Protein AF-A0A377M0A1-F1 (afdb_monomer_lite)

Structure (mmCIF, N/CA/C/O backbone):
data_AF-A0A377M0A1-F1
#
_entry.id   AF-A0A377M0A1-F1
#
loop_
_atom_site.group_PDB
_atom_site.id
_atom_site.type_symbol
_atom_site.label_atom_id
_atom_site.label_alt_id
_atom_site.label_comp_id
_atom_site.label_asym_id
_atom_site.label_entity_id
_atom_site.label_seq_id
_atom_site.pdbx_PDB_ins_code
_atom_site.Cartn_x
_atom_site.Cartn_y
_atom_site.Cartn_z
_atom_site.occupancy
_atom_site.B_iso_or_equiv
_atom_site.auth_seq_id
_atom_site.auth_comp_id
_atom_site.auth_asym_id
_atom_site.auth_atom_id
_atom_site.pdbx_PDB_model_num
ATOM 1 N N . MET A 1 1 ? -17.594 7.958 13.973 1.00 57.16 1 MET A N 1
ATOM 2 C CA . MET A 1 1 ? -16.912 8.139 12.670 1.00 57.16 1 MET A CA 1
ATOM 3 C C . MET A 1 1 ? -16.713 6.760 12.048 1.00 57.16 1 MET A C 1
ATOM 5 O O . MET A 1 1 ? -16.037 5.946 12.661 1.00 57.16 1 MET A O 1
ATOM 9 N N . LYS A 1 2 ? -17.358 6.428 10.920 1.00 68.62 2 LYS A N 1
ATOM 10 C CA . LYS A 1 2 ? -17.217 5.091 10.311 1.00 68.62 2 LYS A CA 1
ATOM 11 C C . LYS A 1 2 ? -15.926 5.082 9.483 1.00 68.62 2 LYS A C 1
ATOM 13 O O . LYS A 1 2 ? -15.888 5.696 8.417 1.00 68.62 2 LYS A O 1
ATOM 18 N N . LYS A 1 3 ? -14.850 4.478 10.004 1.00 70.75 3 LYS A N 1
ATOM 19 C CA . LYS A 1 3 ? -13.608 4.289 9.237 1.00 70.75 3 LYS A CA 1
ATOM 20 C C . LYS A 1 3 ? -13.923 3.399 8.026 1.00 70.75 3 LYS A C 1
ATOM 22 O O . LYS A 1 3 ? -14.662 2.426 8.154 1.00 70.75 3 LYS A O 1
ATOM 27 N N . ARG A 1 4 ? -13.395 3.749 6.848 1.00 78.12 4 ARG A N 1
ATOM 28 C CA . ARG A 1 4 ? -13.576 2.949 5.617 1.00 78.12 4 ARG A CA 1
ATOM 29 C C . ARG A 1 4 ? -12.728 1.674 5.593 1.00 78.12 4 ARG A C 1
ATOM 31 O O . ARG A 1 4 ? -12.994 0.794 4.785 1.00 78.12 4 ARG A O 1
ATOM 38 N N . PHE A 1 5 ? -11.740 1.593 6.478 1.00 80.31 5 PHE A N 1
ATOM 39 C CA . PHE A 1 5 ? -10.813 0.480 6.628 1.00 80.31 5 PHE A CA 1
ATOM 40 C C . PHE A 1 5 ? -10.549 0.233 8.112 1.00 80.31 5 PHE A C 1
ATOM 42 O O . PHE A 1 5 ? -10.559 1.188 8.898 1.00 80.31 5 PHE A O 1
ATOM 49 N N . SER A 1 6 ? -10.300 -1.025 8.478 1.00 88.81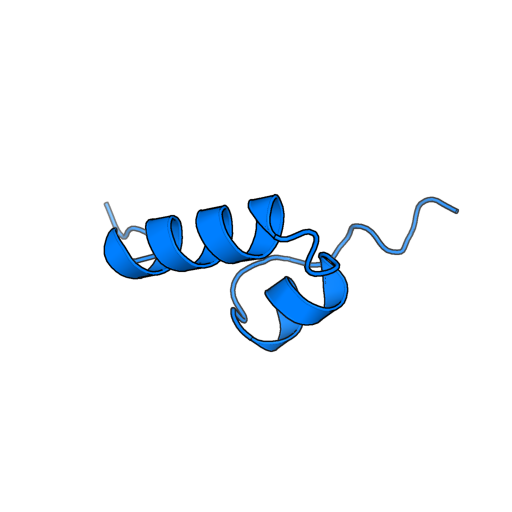 6 SER A N 1
ATOM 50 C CA . SER A 1 6 ? -9.678 -1.348 9.765 1.00 88.81 6 SER A CA 1
ATOM 51 C C . SER A 1 6 ? -8.190 -0.979 9.747 1.00 88.81 6 SER A C 1
ATOM 53 O O . SER A 1 6 ? -7.587 -0.851 8.677 1.00 88.81 6 SER A O 1
ATOM 55 N N . ASP A 1 7 ? -7.589 -0.790 10.918 1.00 89.81 7 ASP A N 1
ATOM 56 C CA . ASP A 1 7 ? -6.173 -0.429 11.028 1.00 89.81 7 ASP A CA 1
ATOM 57 C C . ASP A 1 7 ? -5.264 -1.546 10.457 1.00 89.81 7 ASP A C 1
ATOM 59 O O . ASP A 1 7 ? -4.272 -1.266 9.785 1.00 89.81 7 ASP A O 1
ATOM 63 N N . GLU A 1 8 ? -5.665 -2.814 10.575 1.00 90.12 8 GLU A N 1
ATOM 64 C CA . GLU A 1 8 ? -4.999 -3.968 9.956 1.00 90.12 8 GLU A CA 1
ATOM 65 C C . GLU A 1 8 ? -5.081 -3.941 8.425 1.00 90.12 8 GLU A C 1
ATO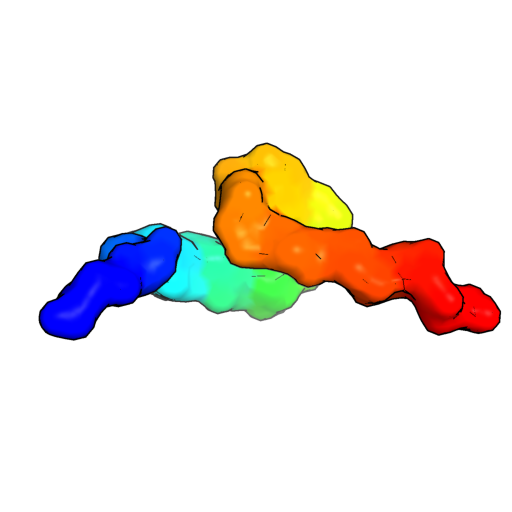M 67 O O . GLU A 1 8 ? -4.093 -4.228 7.744 1.00 90.12 8 GLU A O 1
ATOM 72 N N . GLN A 1 9 ? -6.237 -3.560 7.866 1.00 86.31 9 GLN A N 1
ATOM 73 C CA . GLN A 1 9 ? -6.386 -3.405 6.417 1.00 86.31 9 GLN A CA 1
ATOM 74 C C . GLN A 1 9 ? -5.470 -2.302 5.880 1.00 86.31 9 GLN A C 1
ATOM 76 O O . GLN A 1 9 ? -4.862 -2.478 4.827 1.00 86.31 9 GLN A O 1
ATOM 81 N N . ILE A 1 10 ? -5.323 -1.193 6.614 1.00 89.50 10 ILE A N 1
ATOM 82 C CA . ILE A 1 10 ? -4.414 -0.099 6.239 1.00 89.50 10 ILE A CA 1
ATOM 83 C C . ILE A 1 10 ? -2.967 -0.600 6.199 1.00 89.50 10 ILE A C 1
ATOM 85 O O . ILE A 1 10 ? -2.272 -0.376 5.209 1.00 89.50 10 ILE A O 1
ATOM 89 N N . ILE A 1 11 ? -2.525 -1.326 7.230 1.00 91.75 11 ILE A N 1
ATOM 90 C CA . ILE A 1 11 ? -1.156 -1.857 7.302 1.00 91.75 11 ILE A CA 1
ATOM 91 C C . ILE A 1 11 ? -0.886 -2.846 6.160 1.00 91.75 11 ILE A C 1
ATOM 93 O O . ILE A 1 11 ? 0.172 -2.784 5.536 1.00 91.75 11 ILE A O 1
ATOM 97 N N . SER A 1 12 ? -1.833 -3.736 5.845 1.00 88.81 12 SER A N 1
ATOM 98 C CA . SER A 1 12 ? -1.684 -4.683 4.730 1.00 88.81 12 SER A CA 1
ATOM 99 C C . SER A 1 12 ? -1.516 -3.966 3.391 1.00 88.81 12 SER A C 1
ATOM 101 O O . SER A 1 12 ? -0.623 -4.306 2.619 1.00 88.81 12 SER A O 1
ATOM 103 N N . ILE A 1 13 ? -2.346 -2.953 3.133 1.00 87.62 13 ILE A N 1
ATOM 104 C CA . ILE A 1 13 ? -2.305 -2.179 1.888 1.00 87.62 13 ILE A CA 1
ATOM 105 C C . ILE A 1 13 ? -0.965 -1.458 1.740 1.00 87.62 13 ILE A C 1
ATOM 107 O O . ILE A 1 13 ? -0.380 -1.491 0.660 1.00 87.62 13 ILE A O 1
ATOM 111 N N . LEU A 1 14 ? -0.473 -0.822 2.810 1.00 90.25 14 LEU A N 1
ATOM 112 C CA . LEU A 1 14 ? 0.812 -0.119 2.788 1.00 90.25 14 LEU A CA 1
ATOM 113 C C . LEU A 1 14 ? 1.960 -1.079 2.469 1.00 90.25 14 LEU A C 1
ATOM 115 O O . LEU A 1 14 ? 2.745 -0.802 1.570 1.00 90.25 14 LEU A O 1
ATOM 119 N N . ARG A 1 15 ? 1.992 -2.254 3.108 1.00 91.81 15 ARG A N 1
ATOM 120 C CA . ARG A 1 15 ? 3.017 -3.275 2.845 1.00 91.81 15 ARG A CA 1
ATOM 121 C C . ARG A 1 15 ? 2.999 -3.777 1.405 1.00 91.81 15 ARG A C 1
ATOM 123 O O . ARG A 1 15 ? 4.055 -3.970 0.814 1.00 91.81 15 ARG A O 1
ATOM 130 N N . GLU A 1 16 ? 1.818 -4.013 0.839 1.00 89.75 16 GLU A N 1
ATOM 131 C CA . GLU A 1 16 ? 1.702 -4.441 -0.557 1.00 89.75 16 GLU A CA 1
ATOM 132 C C . GLU A 1 16 ? 2.101 -3.313 -1.529 1.00 89.75 16 GLU A C 1
ATOM 134 O O . GLU A 1 16 ? 2.763 -3.579 -2.530 1.00 89.75 16 GLU A O 1
ATOM 139 N N . ALA A 1 17 ? 1.768 -2.055 -1.222 1.00 87.81 17 ALA A N 1
ATOM 140 C CA . ALA A 1 17 ? 2.201 -0.903 -2.014 1.00 87.81 17 ALA A CA 1
ATOM 141 C C . ALA A 1 17 ? 3.728 -0.709 -1.974 1.00 87.81 17 ALA A C 1
ATOM 143 O O . ALA A 1 17 ? 4.343 -0.503 -3.018 1.00 87.81 17 ALA A O 1
ATOM 144 N N . GLU A 1 18 ? 4.351 -0.833 -0.798 1.00 91.19 18 GLU A N 1
ATOM 145 C CA . GLU A 1 18 ? 5.812 -0.784 -0.633 1.00 91.19 18 GLU A CA 1
ATOM 146 C C . GLU A 1 18 ? 6.519 -1.956 -1.326 1.00 91.19 18 GLU A C 1
ATOM 148 O O . GLU A 1 18 ? 7.608 -1.788 -1.868 1.00 91.19 18 GLU A O 1
ATOM 153 N N . ALA A 1 19 ? 5.881 -3.129 -1.388 1.00 92.25 19 ALA A N 1
ATOM 154 C CA . ALA A 1 19 ? 6.359 -4.272 -2.168 1.00 92.25 19 ALA A CA 1
ATOM 155 C C . ALA A 1 19 ? 6.232 -4.075 -3.694 1.00 92.25 19 ALA A C 1
ATOM 157 O O . ALA A 1 19 ? 6.597 -4.967 -4.461 1.00 92.25 19 ALA A O 1
ATOM 158 N N . GLY A 1 20 ? 5.709 -2.930 -4.145 1.00 89.19 20 GLY A N 1
ATOM 159 C CA . GLY A 1 20 ? 5.562 -2.598 -5.559 1.00 89.19 20 GLY A CA 1
ATOM 160 C C . GLY A 1 20 ? 4.347 -3.237 -6.228 1.00 89.19 20 GLY A C 1
ATOM 161 O O . GLY A 1 20 ? 4.294 -3.289 -7.458 1.00 89.19 20 GLY A O 1
ATOM 162 N N . VAL A 1 21 ? 3.362 -3.723 -5.459 1.00 88.19 21 VAL A N 1
ATOM 163 C CA . VAL A 1 21 ? 2.121 -4.262 -6.032 1.00 88.19 21 VAL A CA 1
ATOM 164 C C . VAL A 1 21 ? 1.386 -3.136 -6.773 1.00 88.19 21 VAL A C 1
ATOM 166 O O . VAL A 1 21 ? 1.103 -2.089 -6.181 1.00 88.19 21 VAL A O 1
ATOM 169 N N . PRO A 1 22 ? 1.028 -3.324 -8.056 1.00 86.38 22 PRO A N 1
ATOM 170 C CA . PRO A 1 22 ? 0.334 -2.305 -8.827 1.00 86.38 22 PRO A CA 1
ATOM 171 C C . PRO A 1 22 ? -0.979 -1.880 -8.168 1.00 86.38 22 PRO A C 1
ATOM 173 O O . PRO A 1 22 ? -1.763 -2.716 -7.711 1.00 86.38 22 PRO A O 1
ATOM 176 N N . ALA A 1 23 ? -1.292 -0.582 -8.227 1.00 81.81 23 ALA A N 1
ATOM 177 C CA . ALA A 1 23 ? -2.533 -0.030 -7.677 1.00 81.81 23 ALA A CA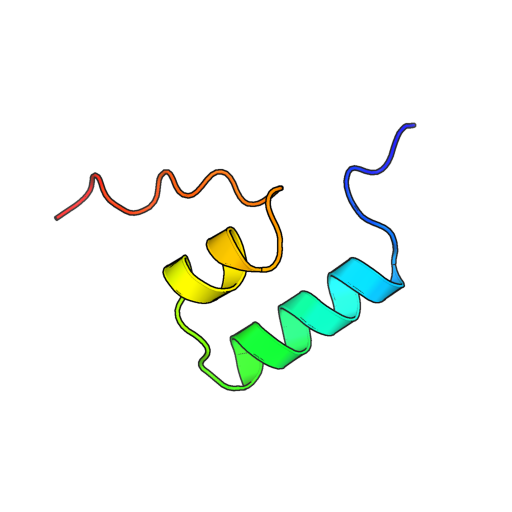 1
ATOM 178 C C . ALA A 1 23 ? -3.787 -0.766 -8.183 1.00 81.81 23 ALA A C 1
ATOM 180 O O . ALA A 1 23 ? -4.737 -0.957 -7.433 1.00 81.81 23 ALA A O 1
ATOM 181 N N . ARG A 1 24 ? -3.778 -1.257 -9.430 1.00 82.06 24 ARG A N 1
ATOM 182 C CA . ARG A 1 24 ? -4.874 -2.059 -9.997 1.00 82.06 24 ARG A CA 1
ATOM 183 C C . ARG A 1 24 ? -5.094 -3.374 -9.247 1.00 82.06 24 ARG A C 1
ATOM 185 O O . ARG A 1 24 ? -6.240 -3.772 -9.051 1.00 82.06 24 ARG A O 1
ATOM 192 N N . GLU A 1 25 ? -4.027 -4.051 -8.838 1.00 84.12 25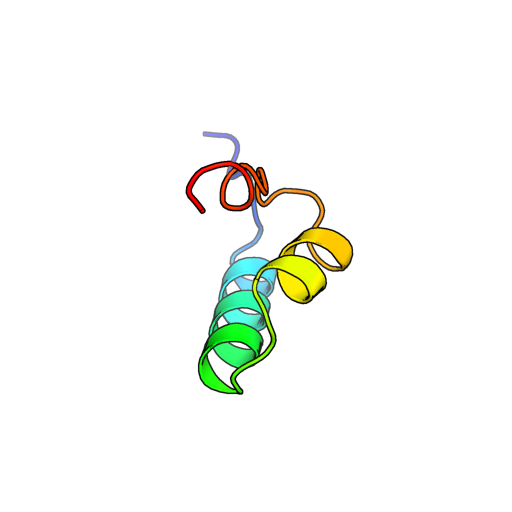 GLU A N 1
ATOM 193 C CA . GLU A 1 25 ? -4.123 -5.284 -8.055 1.00 84.12 25 GLU A CA 1
ATOM 194 C C . GLU A 1 25 ? -4.529 -4.997 -6.610 1.00 84.12 25 GLU A C 1
ATOM 196 O O . GLU A 1 25 ? -5.391 -5.695 -6.074 1.00 84.12 25 GLU A O 1
ATOM 201 N N . LEU A 1 26 ? -4.015 -3.911 -6.023 1.00 84.69 26 LEU A N 1
ATOM 202 C CA . LEU A 1 26 ? -4.456 -3.427 -4.712 1.00 84.69 26 LEU A CA 1
ATOM 203 C C . LEU A 1 26 ? -5.952 -3.090 -4.704 1.00 84.69 26 LEU A C 1
ATOM 205 O O . LEU A 1 26 ? -6.664 -3.550 -3.821 1.00 84.69 26 LEU A O 1
ATOM 209 N N . CYS A 1 27 ? -6.460 -2.370 -5.708 1.00 83.00 27 CYS A N 1
ATOM 210 C CA . CYS A 1 27 ? -7.886 -2.055 -5.841 1.00 83.00 27 CYS A CA 1
ATOM 211 C C . CYS A 1 27 ? -8.765 -3.302 -6.004 1.00 83.00 27 CYS A C 1
ATOM 213 O O . CYS A 1 27 ? -9.910 -3.306 -5.558 1.00 83.00 27 CYS A O 1
ATOM 215 N N . ARG A 1 28 ? -8.259 -4.354 -6.669 1.00 81.50 28 ARG A N 1
ATOM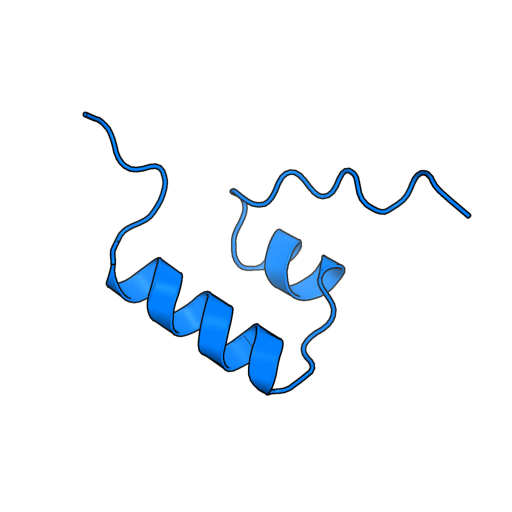 216 C CA . ARG A 1 28 ? -8.986 -5.626 -6.826 1.00 81.50 28 ARG A CA 1
ATOM 217 C C . ARG A 1 28 ? -9.070 -6.393 -5.511 1.00 81.50 28 ARG A C 1
ATOM 219 O O . ARG A 1 28 ? -10.122 -6.946 -5.213 1.00 81.50 28 ARG A O 1
ATOM 226 N N . LYS A 1 29 ? -7.973 -6.438 -4.751 1.00 81.12 29 LYS A N 1
ATOM 227 C CA . LYS A 1 29 ? -7.897 -7.125 -3.452 1.00 81.12 29 LYS A CA 1
ATOM 228 C C . LYS A 1 29 ? -8.634 -6.361 -2.353 1.00 81.12 29 LYS A C 1
ATOM 230 O O . LYS A 1 29 ? -9.324 -6.955 -1.532 1.00 81.12 29 LYS A O 1
ATOM 235 N N . HIS A 1 30 ? -8.526 -5.037 -2.376 1.00 81.62 30 HIS A N 1
ATOM 236 C CA . HIS A 1 30 ? -9.077 -4.121 -1.387 1.00 81.62 30 HIS A CA 1
ATOM 237 C C . HIS A 1 30 ? -10.101 -3.218 -2.084 1.00 81.62 30 HIS A C 1
ATOM 239 O O . HIS A 1 30 ? -9.785 -2.102 -2.496 1.00 81.62 30 HIS A O 1
ATOM 245 N N . ALA A 1 31 ? -11.340 -3.710 -2.220 1.00 65.06 31 ALA A N 1
ATOM 246 C CA . ALA A 1 31 ? -12.454 -3.133 -3.001 1.00 65.06 31 ALA A CA 1
ATOM 247 C C . ALA A 1 31 ? -12.919 -1.704 -2.607 1.00 65.06 31 ALA A C 1
ATOM 249 O O . ALA A 1 31 ? -13.959 -1.228 -3.055 1.00 65.06 31 ALA A O 1
ATOM 250 N N . ASN A 1 32 ? -12.154 -1.004 -1.772 1.00 63.16 32 ASN A N 1
ATOM 251 C CA . ASN A 1 32 ? -12.425 0.340 -1.272 1.00 63.16 32 ASN A CA 1
ATOM 252 C C . ASN A 1 32 ? -11.495 1.414 -1.867 1.00 63.16 32 ASN A C 1
ATOM 254 O O . ASN A 1 32 ? -11.747 2.605 -1.667 1.00 63.16 32 ASN A O 1
ATOM 258 N N . PHE A 1 33 ? -10.449 1.039 -2.614 1.00 65.00 33 PHE A N 1
ATOM 259 C CA . PHE A 1 33 ? -9.747 2.005 -3.459 1.00 65.00 33 PHE A CA 1
ATOM 260 C C . PHE A 1 33 ? -10.636 2.327 -4.660 1.00 65.00 33 PHE A C 1
ATOM 262 O O . PHE A 1 33 ? -10.837 1.498 -5.547 1.00 65.00 33 PHE A O 1
ATOM 269 N N . ARG A 1 34 ? -11.173 3.553 -4.719 1.00 62.06 34 ARG A N 1
ATOM 270 C CA . ARG A 1 34 ? -11.748 4.065 -5.968 1.00 62.06 34 ARG A CA 1
ATOM 271 C C . ARG A 1 34 ? -10.607 4.168 -6.977 1.00 62.06 34 ARG A C 1
ATOM 273 O O . ARG A 1 34 ? -9.862 5.141 -6.973 1.00 62.06 34 ARG A O 1
ATOM 280 N N . CYS A 1 35 ? -10.477 3.156 -7.826 1.00 55.78 35 CYS A N 1
ATOM 281 C CA . CYS A 1 35 ? -9.443 3.031 -8.848 1.00 55.78 35 CYS A CA 1
ATOM 282 C C . CYS A 1 35 ? -9.676 3.996 -10.033 1.00 55.78 35 CYS A C 1
ATOM 284 O O . CYS A 1 35 ? -9.650 3.600 -11.192 1.00 55.78 35 CYS A O 1
ATOM 286 N N . HIS A 1 36 ? -9.924 5.283 -9.761 1.00 57.34 36 HIS A N 1
ATOM 287 C CA . HIS A 1 36 ? -10.071 6.316 -10.795 1.00 57.34 36 HIS A CA 1
ATOM 288 C C . HIS A 1 36 ? -8.733 6.723 -11.441 1.00 57.34 36 HIS A C 1
ATOM 290 O O . HIS A 1 36 ? -8.713 7.604 -12.293 1.00 57.34 36 HIS A O 1
ATOM 296 N N . VAL A 1 37 ? -7.624 6.062 -11.095 1.00 51.31 37 VAL A N 1
ATOM 297 C CA . VAL A 1 37 ? -6.269 6.371 -11.589 1.00 51.31 37 VAL A CA 1
ATOM 298 C C . VAL A 1 37 ? -5.992 5.795 -12.994 1.00 51.31 37 VAL A C 1
ATOM 300 O O . VAL A 1 37 ? -4.849 5.693 -13.411 1.00 51.31 37 VAL A O 1
ATOM 303 N N . LEU A 1 38 ? -7.030 5.404 -13.741 1.00 47.75 38 LEU A N 1
ATOM 304 C CA . LEU A 1 38 ? -6.921 4.847 -15.099 1.00 47.75 38 LEU A CA 1
ATOM 305 C C . LEU A 1 38 ? -7.461 5.780 -16.204 1.00 47.75 38 LEU A C 1
ATOM 307 O O . LEU A 1 38 ? -7.611 5.335 -17.334 1.00 47.75 38 LEU A O 1
ATOM 311 N N . HIS A 1 39 ? -7.731 7.060 -15.911 1.00 47.03 39 HIS A N 1
ATOM 312 C CA . HIS A 1 39 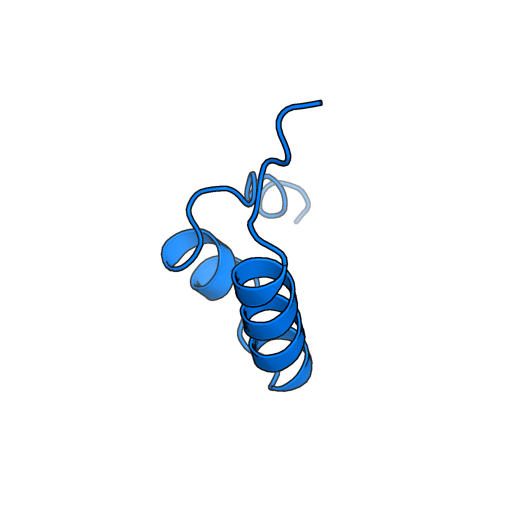? -8.214 8.033 -16.915 1.00 47.03 39 HIS A CA 1
ATOM 313 C C . HIS A 1 39 ? -7.260 9.198 -17.222 1.00 47.03 39 HIS A C 1
ATOM 315 O O . HIS A 1 39 ? -7.663 10.140 -17.893 1.00 47.03 39 HIS A O 1
ATOM 321 N N . LEU A 1 40 ? -6.014 9.153 -16.759 1.00 42.00 40 LEU A N 1
ATOM 322 C CA . LEU A 1 40 ? -4.983 10.119 -17.151 1.00 42.00 40 LEU A CA 1
ATOM 323 C C . LEU A 1 40 ? -3.801 9.342 -17.733 1.00 42.00 40 LEU A C 1
ATOM 325 O O . LEU A 1 40 ? -2.771 9.174 -17.085 1.00 42.00 40 LEU A O 1
ATOM 329 N N . ALA A 1 41 ? -4.040 8.773 -18.914 1.00 41.50 41 ALA A N 1
ATOM 330 C CA . ALA A 1 41 ? -2.989 8.575 -19.903 1.00 41.50 41 ALA A CA 1
ATOM 331 C C . ALA A 1 41 ? -2.819 9.889 -20.674 1.00 41.50 41 ALA A C 1
ATOM 333 O O . ALA A 1 41 ? -3.860 10.555 -20.892 1.00 41.50 41 ALA A O 1
#

Radius of gyration: 11.14 Å; chains: 1; bounding box: 24×17×33 Å

Organism: Enterobacter cloacae (NCBI:txid550)

Sequence (41 aa):
MKKRFSDEQIISILREAEAGVPARELCRKHANFRCHVLHLA

Foldseek 3Di:
DDDPDDPVLVVVLVVCVVVVPDPVVSCVVRVSPPVPVPPPD

pLDDT: mean 76.4, std 15.5, range [41.5, 92.25]

InterPro domains:
  IPR002514 Transposase IS3/IS911family [PF01527] (2-30)

Secondary structure (DSSP, 8-state):
---SS-HHHHHHHHHHHHTT--HHHHHHHSTTS---TTS--